Protein AF-A0A411HR72-F1 (afdb_monomer_lite)

Structure (mmCIF, N/CA/C/O backbone):
data_AF-A0A411HR72-F1
#
_entry.id   AF-A0A411HR72-F1
#
loop_
_atom_site.group_PDB
_atom_site.id
_atom_site.type_symbol
_atom_site.label_atom_id
_atom_site.label_alt_id
_atom_site.label_comp_id
_atom_site.label_asym_id
_atom_site.label_entity_id
_atom_site.label_seq_id
_atom_site.pdbx_PDB_ins_code
_atom_site.Cartn_x
_atom_site.Cartn_y
_atom_site.Cartn_z
_atom_site.occupancy
_atom_site.B_iso_or_equiv
_atom_site.auth_seq_id
_atom_site.auth_comp_id
_atom_site.auth_asym_id
_atom_site.auth_atom_id
_atom_site.pdbx_PDB_model_num
ATOM 1 N N . ALA A 1 1 ? -24.551 7.949 10.550 1.00 42.97 1 ALA A N 1
ATOM 2 C CA . ALA A 1 1 ? -23.315 7.179 10.817 1.00 42.97 1 ALA A CA 1
ATOM 3 C C . ALA A 1 1 ? -23.042 6.066 9.789 1.00 42.97 1 ALA A C 1
ATOM 5 O O . ALA A 1 1 ? -22.000 6.123 9.155 1.00 42.97 1 ALA A O 1
ATOM 6 N N . ARG A 1 2 ? -23.961 5.113 9.527 1.00 47.75 2 ARG A N 1
ATOM 7 C CA . ARG A 1 2 ? -23.778 4.035 8.512 1.00 47.75 2 ARG A CA 1
ATOM 8 C C . ARG A 1 2 ? -23.401 4.525 7.100 1.00 47.75 2 ARG A C 1
ATOM 10 O O . ARG A 1 2 ? -22.501 3.969 6.485 1.00 47.75 2 ARG A O 1
ATOM 17 N N . LEU A 1 3 ? -24.052 5.584 6.609 1.00 49.09 3 LEU A N 1
ATOM 18 C CA . LEU A 1 3 ? -23.726 6.203 5.313 1.00 49.09 3 LEU A CA 1
ATOM 19 C C . LEU A 1 3 ? -22.331 6.842 5.299 1.00 49.09 3 LEU A C 1
ATOM 21 O O . LEU A 1 3 ? -21.661 6.795 4.276 1.00 49.09 3 LEU A O 1
ATOM 25 N N . LEU A 1 4 ? -21.882 7.374 6.440 1.00 52.69 4 LEU A N 1
ATOM 26 C CA . LEU A 1 4 ? -20.563 7.989 6.586 1.00 52.69 4 LEU A CA 1
ATOM 27 C C . LEU A 1 4 ? -19.463 6.923 6.511 1.00 52.69 4 LEU A C 1
ATOM 29 O O . LEU A 1 4 ? -18.532 7.076 5.737 1.00 52.69 4 LEU A O 1
ATOM 33 N N . ASN A 1 5 ? -19.623 5.803 7.228 1.00 60.22 5 ASN A N 1
ATOM 34 C CA . ASN A 1 5 ? -18.690 4.672 7.146 1.00 60.22 5 ASN A CA 1
ATOM 35 C C . ASN A 1 5 ? -18.668 4.038 5.752 1.00 60.22 5 ASN A C 1
ATOM 37 O O . ASN A 1 5 ? -17.601 3.682 5.263 1.00 60.22 5 ASN A O 1
ATOM 41 N N . LYS A 1 6 ? -19.825 3.928 5.084 1.00 59.16 6 LYS A N 1
ATOM 42 C CA . LYS A 1 6 ? -19.896 3.399 3.716 1.00 59.16 6 LYS A CA 1
ATOM 43 C C . LYS A 1 6 ? -19.230 4.338 2.705 1.00 59.16 6 LYS A C 1
ATOM 45 O O . LYS A 1 6 ? -18.505 3.864 1.838 1.00 59.16 6 LYS A O 1
ATOM 50 N N . ALA A 1 7 ? -19.431 5.649 2.843 1.00 61.75 7 ALA A N 1
ATOM 51 C CA . ALA A 1 7 ? -18.768 6.654 2.016 1.00 61.75 7 ALA A CA 1
ATOM 52 C C . ALA A 1 7 ? -17.250 6.684 2.259 1.00 61.75 7 ALA A C 1
ATOM 54 O O . ALA A 1 7 ? -16.497 6.694 1.294 1.00 61.75 7 ALA A O 1
ATOM 55 N N . PHE A 1 8 ? -16.798 6.608 3.516 1.00 68.88 8 PHE A N 1
ATOM 56 C CA . PHE A 1 8 ? -15.373 6.538 3.861 1.00 68.88 8 PHE A CA 1
ATOM 57 C C . PHE A 1 8 ? -14.711 5.254 3.354 1.00 68.88 8 PHE A C 1
ATOM 59 O O . PHE A 1 8 ? -13.629 5.302 2.784 1.00 68.88 8 PHE A O 1
ATOM 66 N N . SER A 1 9 ? -15.374 4.110 3.512 1.00 69.31 9 SER A N 1
ATOM 67 C CA . SER A 1 9 ? -14.910 2.823 2.985 1.00 69.31 9 SER A CA 1
ATOM 68 C C . SER A 1 9 ? -14.767 2.854 1.457 1.00 69.31 9 SER A C 1
ATOM 70 O O . SER A 1 9 ? -13.748 2.426 0.914 1.00 69.31 9 SER A O 1
ATOM 72 N N . LEU A 1 10 ? -15.748 3.437 0.762 1.00 70.62 10 LEU A N 1
ATOM 73 C CA . LEU A 1 10 ? -15.710 3.622 -0.688 1.00 70.62 10 LEU A CA 1
ATOM 74 C C . LEU A 1 10 ? -14.628 4.626 -1.114 1.00 70.62 10 LEU A C 1
ATOM 76 O O . LEU A 1 10 ? -13.930 4.392 -2.095 1.00 70.62 10 LEU A O 1
ATOM 80 N N . GLN A 1 11 ? -14.442 5.708 -0.360 1.00 80.25 11 GLN A N 1
ATOM 81 C CA . GLN A 1 11 ? -13.383 6.683 -0.602 1.00 80.25 11 GLN A CA 1
ATOM 82 C C . GLN A 1 11 ? -11.996 6.042 -0.474 1.00 80.25 11 GLN A C 1
ATOM 84 O O . GLN A 1 11 ? -11.167 6.217 -1.362 1.00 80.25 11 GLN A O 1
ATOM 89 N N . VAL A 1 12 ? -11.756 5.257 0.579 1.00 79.38 12 VAL A N 1
ATOM 90 C CA . VAL A 1 12 ? -10.489 4.535 0.774 1.00 79.38 12 VAL A CA 1
ATOM 91 C C . VAL A 1 12 ? -10.249 3.535 -0.358 1.00 79.38 12 VAL A C 1
ATOM 93 O O . VAL A 1 12 ? -9.131 3.446 -0.858 1.00 79.38 12 VAL A O 1
ATOM 96 N N . LEU A 1 13 ? -11.290 2.834 -0.819 1.00 78.88 13 LEU A N 1
ATOM 97 C CA . LEU A 1 13 ? -11.182 1.922 -1.959 1.00 78.88 13 LEU A CA 1
ATOM 98 C C . LEU A 1 13 ? -10.765 2.647 -3.245 1.00 78.88 13 LEU A C 1
ATOM 100 O O . LEU A 1 13 ? -9.875 2.175 -3.948 1.00 78.88 13 LEU A O 1
ATOM 104 N N . ILE A 1 14 ? -11.390 3.788 -3.548 1.00 82.25 14 ILE A N 1
ATOM 105 C CA . ILE A 1 14 ? -11.062 4.577 -4.743 1.00 82.25 14 ILE A CA 1
ATOM 106 C C . ILE A 1 14 ? -9.625 5.101 -4.666 1.00 82.25 14 ILE A C 1
ATOM 108 O O . ILE A 1 14 ? -8.906 5.022 -5.660 1.00 82.25 14 ILE A O 1
ATOM 112 N N . VAL A 1 15 ? -9.191 5.584 -3.498 1.00 86.62 15 VAL A N 1
ATOM 113 C CA . VAL A 1 15 ? -7.812 6.054 -3.290 1.00 86.62 15 VAL A CA 1
ATOM 114 C C . VAL A 1 15 ? -6.814 4.910 -3.480 1.00 86.62 15 VAL A C 1
ATOM 116 O O . VAL A 1 15 ? -5.880 5.057 -4.260 1.00 86.62 15 VAL A O 1
ATOM 119 N N . LEU A 1 16 ? -7.051 3.743 -2.869 1.00 84.81 16 LEU A N 1
ATOM 120 C CA . LEU A 1 16 ? -6.193 2.562 -3.039 1.00 84.81 16 LEU A CA 1
ATOM 121 C C . LEU A 1 16 ? -6.135 2.085 -4.499 1.00 84.81 16 LEU A C 1
ATOM 123 O O . LEU A 1 16 ? -5.073 1.695 -4.983 1.00 84.81 16 LEU A O 1
ATOM 127 N N . ALA A 1 17 ? -7.262 2.108 -5.216 1.00 85.62 17 ALA A N 1
ATOM 128 C CA . ALA A 1 17 ? -7.310 1.728 -6.626 1.00 85.62 17 ALA A CA 1
ATOM 129 C C . ALA A 1 17 ? -6.536 2.718 -7.509 1.00 85.62 17 ALA A C 1
ATOM 131 O O . ALA A 1 17 ? -5.803 2.306 -8.409 1.00 85.62 17 ALA A O 1
ATOM 132 N N . PHE A 1 18 ? -6.672 4.016 -7.239 1.00 89.81 18 PHE A N 1
ATOM 133 C CA . PHE A 1 18 ? -5.936 5.056 -7.946 1.00 89.81 18 PHE A CA 1
ATOM 134 C C . PHE A 1 18 ? -4.425 4.946 -7.698 1.00 89.81 18 PHE A C 1
ATOM 136 O O . PHE A 1 18 ? -3.646 4.910 -8.653 1.00 89.81 18 PHE A O 1
ATOM 143 N N . ASP A 1 19 ? -4.019 4.798 -6.437 1.00 89.50 19 ASP A N 1
ATOM 144 C CA . ASP A 1 19 ? -2.620 4.625 -6.043 1.00 89.50 19 ASP A CA 1
ATOM 145 C C . ASP A 1 19 ? -2.012 3.353 -6.645 1.00 89.50 19 ASP A C 1
ATOM 147 O O . ASP A 1 19 ? -0.860 3.364 -7.076 1.00 89.50 19 ASP A O 1
ATOM 151 N N . PHE A 1 20 ? -2.786 2.269 -6.752 1.00 87.94 20 PHE A N 1
ATOM 152 C CA . PHE A 1 20 ? -2.351 1.047 -7.427 1.00 87.94 20 PHE A CA 1
ATOM 153 C C . PHE A 1 20 ? -2.027 1.276 -8.907 1.00 87.94 20 PHE A C 1
ATOM 155 O O . PHE A 1 20 ? -0.966 0.860 -9.377 1.00 87.94 20 PHE A O 1
ATOM 162 N N . VAL A 1 21 ? -2.910 1.952 -9.648 1.00 90.19 21 VAL A N 1
ATOM 163 C CA . VAL A 1 21 ? -2.666 2.261 -11.065 1.00 90.19 21 VAL A CA 1
ATOM 164 C C . VAL A 1 21 ? -1.439 3.162 -11.201 1.00 90.19 21 VAL A C 1
ATOM 166 O O . VAL A 1 21 ? -0.556 2.883 -12.014 1.00 90.19 21 VAL A O 1
ATOM 169 N N . LEU A 1 22 ? -1.342 4.199 -10.363 1.00 90.75 22 LEU A N 1
ATOM 170 C CA . LEU A 1 22 ? -0.200 5.108 -10.348 1.00 90.75 22 LEU A CA 1
ATOM 171 C C . LEU A 1 22 ? 1.108 4.363 -10.044 1.00 90.75 22 LEU A C 1
ATOM 173 O O . LEU A 1 22 ? 2.128 4.624 -10.685 1.00 90.75 22 LEU A O 1
ATOM 177 N N . PHE A 1 23 ? 1.079 3.410 -9.113 1.00 90.44 23 PHE A N 1
ATOM 178 C CA . PHE A 1 23 ? 2.218 2.572 -8.762 1.00 90.44 23 PHE A CA 1
ATOM 179 C C . PHE A 1 23 ? 2.687 1.707 -9.939 1.00 90.44 23 PHE A C 1
ATOM 181 O O . PHE A 1 23 ? 3.871 1.728 -10.276 1.00 90.44 23 PHE A O 1
ATOM 188 N N . VAL A 1 24 ? 1.773 0.993 -10.605 1.00 89.88 24 VAL A N 1
ATOM 189 C CA . VAL A 1 24 ? 2.103 0.133 -11.757 1.00 89.88 24 VAL A CA 1
ATOM 190 C C . VAL A 1 24 ? 2.686 0.953 -12.911 1.00 89.88 24 VAL A C 1
ATOM 192 O O . VAL A 1 24 ? 3.696 0.560 -13.497 1.00 89.88 24 VAL A O 1
ATOM 195 N N . VAL A 1 25 ? 2.101 2.118 -13.206 1.00 89.38 25 VAL A N 1
ATOM 196 C CA . VAL A 1 25 ? 2.601 3.021 -14.254 1.00 89.38 25 VAL A CA 1
ATOM 197 C C . VAL A 1 25 ? 4.001 3.536 -13.913 1.00 89.38 25 VAL A C 1
ATOM 199 O O . VAL A 1 25 ? 4.888 3.498 -14.765 1.00 89.38 25 VAL A O 1
ATOM 202 N N . ASN A 1 26 ? 4.236 3.963 -12.668 1.00 89.69 26 ASN A N 1
ATOM 203 C CA . ASN A 1 26 ? 5.558 4.426 -12.238 1.00 89.69 26 ASN A CA 1
ATOM 204 C C . ASN A 1 26 ? 6.614 3.321 -12.318 1.00 89.69 26 ASN A C 1
ATOM 206 O O . ASN A 1 26 ? 7.721 3.576 -12.791 1.00 89.69 26 ASN A O 1
ATOM 210 N N . LEU A 1 27 ? 6.276 2.093 -11.914 1.00 88.19 27 LEU A N 1
ATOM 211 C CA . LEU A 1 27 ? 7.177 0.949 -12.047 1.00 88.19 27 LEU A CA 1
ATOM 212 C C . LEU A 1 27 ? 7.529 0.658 -13.509 1.00 88.19 27 LEU A C 1
ATOM 214 O O . LEU A 1 27 ? 8.693 0.405 -13.814 1.00 88.19 27 LEU A O 1
ATOM 218 N N . TYR A 1 28 ? 6.553 0.725 -14.419 1.00 88.44 28 TYR A N 1
ATOM 219 C CA . TYR A 1 28 ? 6.806 0.533 -15.845 1.00 88.44 28 TYR A CA 1
ATOM 220 C C . TYR A 1 28 ? 7.727 1.619 -16.418 1.00 88.44 28 TYR A C 1
ATOM 222 O O . TYR A 1 28 ? 8.697 1.303 -17.108 1.00 88.44 28 TYR A O 1
ATOM 230 N N . ILE A 1 29 ? 7.479 2.893 -16.093 1.00 86.38 29 ILE A N 1
ATOM 231 C CA . ILE A 1 29 ? 8.332 4.001 -16.544 1.00 86.38 29 ILE A CA 1
ATOM 232 C C . ILE A 1 29 ? 9.747 3.835 -15.979 1.00 86.38 29 ILE A C 1
ATOM 234 O O . ILE A 1 29 ? 10.715 3.929 -16.734 1.00 86.38 29 ILE A O 1
ATOM 238 N N . CYS A 1 30 ? 9.869 3.512 -14.688 1.00 86.12 30 CYS A N 1
ATOM 239 C CA . CYS A 1 30 ? 11.149 3.237 -14.041 1.00 86.12 30 CYS A CA 1
ATOM 240 C C . CYS A 1 30 ? 11.904 2.100 -14.745 1.00 86.12 30 CYS A C 1
ATOM 242 O O . CYS A 1 30 ? 13.092 2.236 -15.027 1.00 86.12 30 CYS A O 1
ATOM 244 N N . TYR A 1 31 ? 11.216 1.005 -15.084 1.00 85.38 31 TYR A N 1
ATOM 245 C CA . TYR A 1 31 ? 11.799 -0.100 -15.842 1.00 85.38 31 TYR A CA 1
ATOM 246 C C . TYR A 1 31 ? 12.263 0.345 -17.235 1.00 85.38 31 TYR A C 1
ATOM 248 O O . TYR A 1 31 ? 13.403 0.082 -17.611 1.00 85.38 31 TYR A O 1
ATOM 256 N N . SER A 1 32 ? 11.415 1.053 -17.988 1.00 83.94 32 SER A N 1
ATOM 257 C CA . SER A 1 32 ? 11.743 1.501 -19.347 1.00 83.94 32 SER A CA 1
ATOM 258 C C . SER A 1 32 ? 12.971 2.419 -19.376 1.00 83.94 32 SER A C 1
ATOM 260 O O . SER A 1 32 ? 13.864 2.221 -20.196 1.00 83.94 32 SER A O 1
ATOM 262 N N . LYS A 1 33 ? 13.070 3.353 -18.421 1.00 83.69 33 LYS A N 1
ATOM 263 C CA . LYS A 1 33 ? 14.227 4.236 -18.234 1.00 83.69 33 LYS A CA 1
ATOM 264 C C . LYS A 1 33 ? 15.483 3.463 -17.842 1.00 83.69 33 LYS A C 1
ATOM 266 O O . LYS A 1 33 ? 16.544 3.723 -18.397 1.00 83.69 33 LYS A O 1
ATOM 271 N N . PHE A 1 34 ? 15.361 2.481 -16.950 1.00 81.50 34 PHE A N 1
ATOM 272 C CA . PHE A 1 34 ? 16.486 1.634 -16.547 1.00 81.50 34 PHE A CA 1
ATOM 273 C C . PHE A 1 34 ? 17.029 0.790 -17.712 1.00 81.50 34 PHE A C 1
ATOM 275 O O . PHE A 1 34 ? 18.239 0.604 -17.846 1.00 81.50 34 PHE A O 1
ATOM 282 N N . VAL A 1 35 ? 16.142 0.289 -18.578 1.00 81.19 35 VAL A N 1
ATOM 283 C CA . VAL A 1 35 ? 16.529 -0.420 -19.803 1.00 81.19 35 VAL A CA 1
ATOM 284 C C . VAL A 1 35 ? 17.207 0.534 -20.789 1.00 81.19 35 VAL A C 1
ATOM 286 O O . VAL A 1 35 ? 18.286 0.213 -21.280 1.00 81.19 35 VAL A O 1
ATOM 289 N N . ASP A 1 36 ? 16.634 1.712 -21.040 1.00 80.00 36 ASP A N 1
ATOM 290 C CA . ASP A 1 36 ? 17.188 2.690 -21.988 1.00 80.00 36 ASP A CA 1
ATOM 291 C C . ASP A 1 36 ? 18.558 3.233 -21.528 1.00 80.00 36 ASP A C 1
ATOM 293 O O . ASP A 1 36 ? 19.496 3.301 -22.321 1.00 80.00 36 ASP A O 1
ATOM 297 N N . GLU A 1 37 ? 18.745 3.507 -20.229 1.00 76.50 37 GLU A N 1
ATOM 298 C CA . GLU A 1 37 ? 20.056 3.870 -19.664 1.00 76.50 37 GLU A CA 1
ATOM 299 C C . GLU A 1 37 ? 21.106 2.773 -19.885 1.00 76.50 37 GLU A C 1
ATOM 301 O O . GLU A 1 37 ? 22.246 3.078 -20.249 1.00 76.50 37 GLU A O 1
ATOM 306 N N . ARG A 1 38 ? 20.720 1.497 -19.739 1.00 70.56 38 ARG A N 1
ATOM 307 C CA . ARG A 1 38 ? 21.603 0.350 -20.003 1.00 70.56 38 ARG A CA 1
ATOM 308 C C . ARG A 1 38 ? 22.059 0.264 -21.457 1.00 70.56 38 ARG A C 1
ATOM 310 O O . ARG A 1 38 ? 23.179 -0.181 -21.692 1.00 70.56 38 ARG A O 1
ATOM 317 N N . PHE A 1 39 ? 21.221 0.662 -22.414 1.00 67.38 39 PHE A N 1
ATOM 318 C CA . PHE A 1 39 ? 21.550 0.598 -23.842 1.00 67.38 39 PHE A CA 1
ATOM 319 C C . PHE A 1 39 ? 22.225 1.868 -24.370 1.00 67.38 39 PHE A C 1
ATOM 321 O O . PHE A 1 39 ? 23.081 1.781 -25.250 1.00 67.38 39 PHE A O 1
ATOM 328 N N . LYS A 1 40 ? 21.857 3.045 -23.853 1.00 70.38 40 LYS A N 1
ATOM 329 C CA . LYS A 1 40 ? 22.227 4.340 -24.441 1.00 70.38 40 LYS A CA 1
ATOM 330 C C . LYS A 1 40 ? 23.284 5.116 -23.651 1.00 70.38 40 LYS A C 1
ATOM 332 O O . LYS A 1 40 ? 23.725 6.158 -24.130 1.00 70.38 40 LYS A O 1
ATOM 337 N N . ASN A 1 41 ? 23.688 4.627 -22.469 1.00 64.25 41 ASN A N 1
ATOM 338 C CA . ASN A 1 41 ? 24.677 5.247 -21.571 1.00 64.25 41 ASN A CA 1
ATOM 339 C C . ASN A 1 41 ? 24.456 6.766 -21.398 1.00 64.25 41 ASN A C 1
ATOM 341 O O . ASN A 1 41 ? 25.396 7.562 -21.41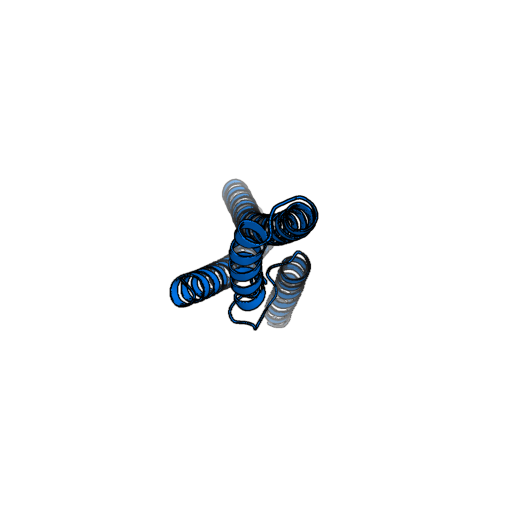0 1.00 64.25 41 ASN A O 1
ATOM 345 N N . SER A 1 42 ? 23.185 7.173 -21.325 1.00 58.41 42 SER A N 1
ATOM 346 C CA . SER A 1 42 ? 22.780 8.571 -21.213 1.00 58.41 42 SER A CA 1
ATOM 347 C C . SER A 1 42 ? 22.690 8.966 -19.740 1.00 58.41 42 SER A C 1
ATOM 349 O O . SER A 1 42 ? 22.220 8.203 -18.901 1.00 58.41 42 SER A O 1
ATOM 351 N N . SER A 1 43 ? 23.169 10.162 -19.421 1.00 56.97 43 SER A N 1
ATOM 352 C CA . SER A 1 43 ? 23.411 10.714 -18.085 1.00 56.97 43 SER A CA 1
ATOM 353 C C . SER A 1 43 ? 22.143 11.107 -17.297 1.00 56.97 43 SER A C 1
ATOM 355 O O . SER A 1 43 ? 22.133 12.128 -16.607 1.00 56.97 43 SER A O 1
ATOM 357 N N . SER A 1 44 ? 21.087 10.290 -17.344 1.00 68.44 44 SER A N 1
ATOM 358 C CA . SER A 1 44 ? 19.798 10.539 -16.670 1.00 68.44 44 SER A CA 1
ATOM 359 C C . SER A 1 44 ? 19.622 9.821 -15.325 1.00 68.44 44 SER A C 1
ATOM 361 O O . SER A 1 44 ? 18.525 9.852 -14.771 1.00 68.44 44 SER A O 1
ATOM 363 N N . PHE A 1 45 ? 20.694 9.292 -14.718 1.00 71.56 45 PHE A N 1
ATOM 364 C CA . PHE A 1 45 ? 20.638 8.548 -13.446 1.00 71.56 45 PHE A CA 1
ATOM 365 C C . PHE A 1 45 ? 19.836 9.262 -12.338 1.00 71.56 45 PHE A C 1
ATOM 367 O O . PHE A 1 45 ? 19.141 8.626 -11.547 1.00 71.56 45 PHE A O 1
ATOM 374 N N . LYS A 1 46 ? 19.883 10.603 -12.298 1.00 76.88 46 LYS A N 1
ATOM 375 C CA . LYS A 1 46 ? 19.089 11.410 -11.356 1.00 76.88 46 LYS A CA 1
ATOM 376 C C . LYS A 1 46 ? 17.579 11.235 -11.552 1.00 76.88 46 LYS A C 1
ATOM 378 O O . LYS A 1 46 ? 16.873 11.089 -10.562 1.00 76.88 46 LYS A O 1
ATOM 383 N N . GLU A 1 47 ? 17.092 11.218 -12.793 1.00 79.25 47 GLU A N 1
ATOM 384 C CA . GLU A 1 47 ? 15.671 10.999 -13.104 1.00 79.25 47 GLU A CA 1
ATOM 385 C C . GLU A 1 47 ? 15.224 9.605 -12.658 1.00 79.25 47 GLU A C 1
ATOM 387 O O . GLU A 1 47 ? 14.178 9.461 -12.024 1.00 79.25 47 GLU A O 1
ATOM 392 N N . THR A 1 48 ? 16.048 8.590 -12.927 1.00 79.56 48 THR A N 1
ATOM 393 C CA . THR A 1 48 ? 15.783 7.199 -12.538 1.00 79.56 48 THR A CA 1
ATOM 394 C C . THR A 1 48 ? 15.694 7.051 -11.016 1.00 79.56 48 THR A C 1
ATOM 396 O O . THR A 1 48 ? 14.760 6.429 -10.507 1.00 79.56 48 THR A O 1
ATOM 399 N N . VAL A 1 49 ? 16.596 7.692 -10.266 1.00 83.19 49 VAL A N 1
ATOM 400 C CA . VAL A 1 49 ? 16.547 7.709 -8.794 1.00 83.19 49 VAL A CA 1
ATOM 401 C C . VAL A 1 49 ? 15.303 8.437 -8.275 1.00 83.19 49 VAL A C 1
ATOM 403 O O . VAL A 1 49 ? 14.667 7.957 -7.336 1.00 83.19 49 VAL A O 1
ATOM 406 N N . THR A 1 50 ? 14.913 9.562 -8.882 1.00 85.31 50 THR A N 1
ATOM 407 C CA . THR A 1 50 ? 13.693 10.289 -8.494 1.00 85.31 50 THR A CA 1
ATOM 408 C C . THR A 1 50 ? 12.432 9.450 -8.720 1.00 85.31 50 THR A C 1
ATOM 410 O O . THR A 1 50 ? 11.574 9.397 -7.839 1.00 85.31 50 THR A O 1
ATOM 413 N N . LEU A 1 51 ? 12.331 8.748 -9.853 1.00 85.69 51 LEU A N 1
ATOM 414 C CA . LEU A 1 51 ? 11.206 7.855 -10.154 1.00 85.69 51 LEU A CA 1
ATOM 415 C C . LEU A 1 51 ? 11.145 6.664 -9.189 1.00 85.69 51 LEU A C 1
ATOM 417 O O . LEU A 1 51 ? 10.075 6.337 -8.671 1.00 85.69 51 LEU A O 1
ATOM 421 N N . ALA A 1 52 ? 12.295 6.055 -8.884 1.00 85.44 52 ALA A N 1
ATOM 422 C CA . ALA A 1 52 ? 12.380 4.982 -7.900 1.00 85.44 52 ALA A CA 1
ATOM 423 C C . ALA A 1 52 ? 11.934 5.466 -6.509 1.00 85.44 52 ALA A C 1
ATOM 425 O O . ALA A 1 52 ? 11.117 4.811 -5.860 1.00 85.44 52 ALA A O 1
ATOM 426 N N . PHE A 1 53 ? 12.385 6.646 -6.077 1.00 89.56 53 PHE A N 1
ATOM 427 C CA . PHE A 1 53 ? 11.959 7.241 -4.810 1.00 89.56 53 PHE A CA 1
ATOM 428 C C . PHE A 1 53 ? 10.445 7.497 -4.767 1.00 89.56 53 PHE A C 1
ATOM 430 O O . PHE A 1 53 ? 9.791 7.167 -3.777 1.00 89.56 53 PHE A O 1
ATOM 437 N N . PHE A 1 54 ? 9.871 8.016 -5.855 1.00 88.56 54 PHE A N 1
ATOM 438 C CA . PHE A 1 54 ? 8.431 8.244 -5.963 1.00 88.56 54 PHE A CA 1
ATOM 439 C C . PHE A 1 54 ? 7.629 6.935 -5.871 1.00 88.56 54 PHE A C 1
ATOM 441 O O . PHE A 1 54 ? 6.617 6.874 -5.173 1.00 88.56 54 PHE A O 1
ATOM 448 N N . SER A 1 55 ? 8.119 5.852 -6.485 1.00 85.69 55 SER A N 1
ATOM 449 C CA . SER A 1 55 ? 7.482 4.531 -6.388 1.00 85.69 55 SER A CA 1
ATOM 450 C C . SER A 1 55 ? 7.458 3.982 -4.952 1.00 85.69 55 SER A C 1
ATOM 452 O O . SER A 1 55 ? 6.439 3.450 -4.510 1.00 85.69 55 SER A O 1
ATOM 454 N N . VAL A 1 56 ? 8.543 4.174 -4.191 1.00 88.19 56 VAL A N 1
ATOM 455 C CA . VAL A 1 56 ? 8.621 3.779 -2.775 1.00 88.19 56 VAL A CA 1
ATOM 456 C C . VAL A 1 56 ? 7.673 4.622 -1.921 1.00 88.19 56 VAL A C 1
ATOM 458 O O . VAL A 1 56 ? 6.999 4.087 -1.045 1.00 88.19 56 VAL A O 1
ATOM 461 N N . GLN A 1 57 ? 7.569 5.922 -2.200 1.00 90.12 57 GLN A N 1
ATOM 462 C CA . GLN A 1 57 ? 6.609 6.823 -1.553 1.00 90.12 57 GLN A CA 1
ATOM 463 C C . GLN A 1 57 ? 5.158 6.342 -1.724 1.00 90.12 57 GLN A C 1
ATOM 465 O O . GLN A 1 57 ? 4.434 6.247 -0.733 1.00 90.12 57 GLN A O 1
ATOM 470 N N . ILE A 1 58 ? 4.756 5.959 -2.941 1.00 87.44 58 ILE A N 1
ATOM 471 C CA . ILE A 1 58 ? 3.407 5.428 -3.209 1.00 87.44 58 ILE A CA 1
ATOM 472 C C . ILE A 1 58 ? 3.161 4.126 -2.432 1.00 87.44 58 ILE A C 1
ATOM 474 O O . ILE A 1 58 ? 2.103 3.953 -1.827 1.00 87.44 58 ILE A O 1
ATOM 478 N N . LEU A 1 59 ? 4.147 3.223 -2.381 1.00 84.69 59 LEU A N 1
ATOM 479 C CA . LEU A 1 59 ? 4.039 1.998 -1.583 1.00 84.69 59 LEU A CA 1
ATOM 480 C C . LEU A 1 59 ? 3.854 2.289 -0.094 1.00 84.69 59 LEU A C 1
ATOM 482 O O . LEU A 1 59 ? 3.015 1.666 0.554 1.00 84.69 59 LEU A O 1
ATOM 486 N N . LEU A 1 60 ? 4.611 3.241 0.453 1.00 88.06 60 LEU A N 1
ATOM 487 C CA . LEU A 1 60 ? 4.484 3.635 1.854 1.00 88.06 60 LEU A CA 1
ATOM 488 C C . LEU A 1 60 ? 3.113 4.251 2.152 1.00 88.06 60 LEU A C 1
ATOM 490 O O . LEU A 1 60 ? 2.560 3.987 3.219 1.00 88.06 60 LEU A O 1
ATOM 494 N N . HIS A 1 61 ? 2.540 5.015 1.219 1.00 88.31 61 HIS A N 1
ATOM 495 C CA . HIS A 1 61 ? 1.183 5.549 1.346 1.00 88.31 61 HIS A CA 1
ATOM 496 C C . HIS A 1 61 ? 0.128 4.432 1.379 1.00 88.31 61 HIS A C 1
ATOM 498 O O . HIS A 1 61 ? -0.713 4.387 2.274 1.00 88.31 61 HIS A O 1
ATOM 504 N N . MET A 1 62 ? 0.236 3.455 0.480 1.00 82.62 62 MET A N 1
ATOM 505 C CA . MET A 1 62 ? -0.645 2.282 0.462 1.00 82.62 62 MET A CA 1
ATOM 506 C C . MET A 1 62 ? -0.538 1.464 1.762 1.00 82.62 62 MET A C 1
ATOM 508 O O . MET A 1 62 ? -1.550 1.033 2.321 1.00 82.62 62 MET A O 1
ATOM 512 N N . ILE A 1 63 ? 0.683 1.286 2.284 1.00 83.75 63 ILE A N 1
ATOM 513 C CA . ILE A 1 63 ? 0.941 0.586 3.552 1.00 83.75 63 ILE A CA 1
ATOM 514 C C . ILE A 1 63 ? 0.390 1.354 4.746 1.00 83.75 63 ILE A C 1
ATOM 516 O O . ILE A 1 63 ? -0.191 0.735 5.641 1.00 83.75 63 ILE A O 1
ATOM 520 N N . SER A 1 64 ? 0.538 2.677 4.780 1.00 84.25 64 SER A N 1
ATOM 521 C CA . SER A 1 64 ? 0.032 3.482 5.889 1.00 84.25 64 SER A CA 1
ATOM 522 C C . SER A 1 64 ? -1.493 3.425 5.956 1.00 84.25 64 SER A C 1
ATOM 524 O O . SER A 1 64 ? -2.027 3.145 7.029 1.00 84.25 64 SER A O 1
ATOM 526 N N . ILE A 1 65 ? -2.188 3.554 4.820 1.00 81.62 65 ILE A N 1
ATOM 527 C CA . ILE A 1 65 ? -3.649 3.415 4.738 1.00 81.62 65 ILE A CA 1
ATOM 528 C C . ILE A 1 65 ? -4.082 2.032 5.235 1.00 81.62 65 ILE A C 1
ATOM 530 O O . ILE A 1 65 ? -4.928 1.935 6.126 1.00 81.62 65 ILE A O 1
ATOM 534 N N . ALA A 1 66 ? -3.469 0.961 4.722 1.00 76.81 66 ALA A N 1
ATOM 535 C CA . ALA A 1 66 ? -3.806 -0.401 5.130 1.00 76.81 66 ALA A CA 1
ATOM 536 C C . ALA A 1 66 ? -3.557 -0.640 6.630 1.00 76.81 66 ALA A C 1
ATOM 538 O O . ALA A 1 66 ? -4.368 -1.270 7.310 1.00 76.81 66 ALA A O 1
ATOM 539 N N . THR A 1 67 ? -2.463 -0.094 7.163 1.00 73.31 67 THR A N 1
ATOM 540 C CA . THR A 1 67 ? -2.097 -0.209 8.579 1.00 73.31 67 THR A CA 1
ATOM 541 C C . THR A 1 67 ? -3.083 0.542 9.466 1.00 73.31 67 THR A C 1
ATOM 543 O O . THR A 1 67 ? -3.557 -0.018 10.452 1.00 73.31 67 THR A O 1
ATOM 546 N N . VAL A 1 68 ? -3.449 1.776 9.106 1.00 77.50 68 VAL A N 1
ATOM 547 C CA . VAL A 1 68 ? -4.457 2.561 9.832 1.00 77.50 68 VAL A CA 1
ATOM 548 C C . VAL A 1 68 ? -5.784 1.809 9.855 1.00 77.50 68 VAL A C 1
ATOM 550 O O . VAL A 1 68 ? -6.325 1.594 10.937 1.00 77.50 68 VAL A O 1
ATOM 553 N N . CYS A 1 69 ? -6.260 1.312 8.709 1.00 69.69 69 CYS A N 1
ATOM 554 C CA . CYS A 1 69 ? -7.493 0.526 8.646 1.00 69.69 69 CYS A CA 1
ATOM 555 C C . CYS A 1 69 ? -7.431 -0.738 9.522 1.00 69.69 69 CYS A C 1
ATOM 557 O O . CYS A 1 69 ? -8.389 -1.035 10.242 1.00 69.69 69 CYS A O 1
ATOM 559 N N . PHE A 1 70 ? -6.296 -1.441 9.526 1.00 69.25 70 PHE A N 1
ATOM 560 C CA . PHE A 1 70 ? -6.084 -2.615 10.371 1.00 69.25 70 PHE A CA 1
ATOM 561 C C . PHE A 1 70 ? -6.101 -2.270 11.869 1.00 69.25 70 PHE A C 1
ATOM 563 O O . PHE A 1 70 ? -6.766 -2.946 12.658 1.00 69.25 70 PHE A O 1
ATOM 570 N N . TYR A 1 71 ? -5.418 -1.198 12.282 1.00 66.25 71 TYR A N 1
ATOM 571 C CA . TYR A 1 71 ? -5.420 -0.752 13.677 1.00 66.25 71 TYR A CA 1
ATOM 572 C C . TYR A 1 71 ? -6.796 -0.264 14.128 1.00 66.25 71 TYR A C 1
ATOM 574 O O . TYR A 1 71 ? -7.200 -0.587 15.245 1.00 66.25 71 TYR A O 1
ATOM 582 N N . THR A 1 72 ? -7.540 0.449 13.278 1.00 67.25 72 THR A N 1
ATOM 583 C CA . THR A 1 72 ? -8.907 0.879 13.600 1.00 67.25 72 THR A CA 1
ATOM 584 C C . THR A 1 72 ? -9.827 -0.326 13.793 1.00 67.25 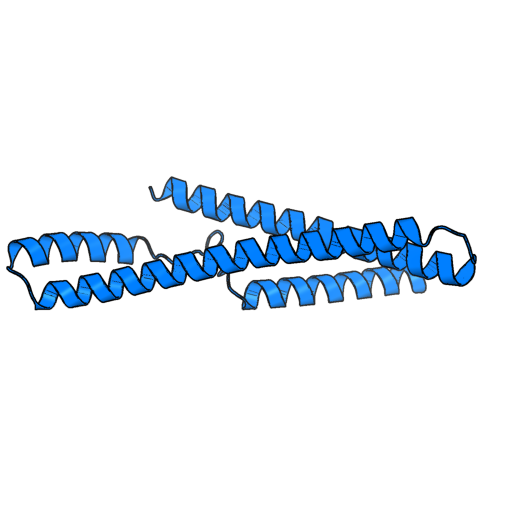72 THR A C 1
ATOM 586 O O . THR A 1 72 ? -10.588 -0.366 14.758 1.00 67.25 72 THR A O 1
ATOM 589 N N . GLN A 1 73 ? -9.713 -1.351 12.942 1.00 63.69 73 GLN A N 1
ATOM 590 C CA . GLN A 1 73 ? -10.446 -2.607 13.115 1.00 63.69 73 GLN A CA 1
ATOM 591 C C . GLN A 1 73 ? -10.047 -3.335 14.410 1.00 63.69 73 GLN A C 1
ATOM 593 O O . GLN A 1 73 ? -10.906 -3.844 15.133 1.00 63.69 73 GLN A O 1
ATOM 598 N N . LYS A 1 74 ? -8.751 -3.371 14.736 1.00 65.62 74 LYS A N 1
ATOM 599 C CA . LYS A 1 74 ? -8.260 -4.008 15.962 1.00 65.62 74 LYS A CA 1
ATOM 600 C C . LYS A 1 74 ? -8.759 -3.289 17.218 1.00 65.62 74 LYS A C 1
ATOM 602 O O . LYS A 1 74 ? -9.257 -3.950 18.124 1.00 65.62 74 LYS A O 1
ATOM 607 N N . GLN A 1 75 ? -8.669 -1.959 17.260 1.00 64.94 75 GLN A N 1
ATOM 608 C CA . GLN A 1 75 ? -9.164 -1.157 18.383 1.00 64.94 75 GLN A CA 1
ATOM 609 C C . GLN A 1 75 ? -10.675 -1.300 18.559 1.00 64.94 75 GLN A C 1
ATOM 611 O O . GLN A 1 75 ? -11.136 -1.483 19.679 1.00 64.94 75 GLN A O 1
ATOM 616 N N . ALA A 1 76 ? -11.434 -1.307 17.464 1.00 64.50 76 ALA A N 1
ATOM 617 C CA . ALA A 1 76 ? -12.868 -1.565 17.495 1.00 64.50 76 ALA A CA 1
ATOM 618 C C . ALA A 1 76 ? -13.223 -2.902 18.169 1.00 64.50 76 ALA A C 1
ATOM 620 O O . ALA A 1 76 ? -14.108 -2.953 19.025 1.00 64.50 76 ALA A O 1
ATOM 621 N N . ASN A 1 77 ? -12.498 -3.973 17.833 1.00 65.06 77 ASN A N 1
ATOM 622 C CA . ASN A 1 77 ? -12.691 -5.283 18.457 1.00 65.06 77 ASN A CA 1
ATOM 623 C C . ASN A 1 77 ? -12.275 -5.296 19.938 1.00 65.06 77 ASN A C 1
ATOM 625 O O . ASN A 1 77 ? -12.954 -5.909 20.757 1.00 65.06 77 ASN A O 1
ATOM 629 N N . GLN A 1 78 ? -11.206 -4.586 20.309 1.00 67.31 78 GLN A N 1
ATOM 630 C CA . GLN A 1 78 ? -10.780 -4.472 21.710 1.00 67.31 78 GLN A CA 1
ATOM 631 C C . GLN A 1 78 ? -11.775 -3.668 22.563 1.00 67.31 78 GLN A C 1
ATOM 633 O O . GLN A 1 78 ? -12.034 -4.022 23.712 1.00 67.31 78 GLN A O 1
ATOM 638 N N . SER A 1 79 ? -12.378 -2.613 22.008 1.00 64.69 79 SER A N 1
ATOM 639 C CA . SER A 1 79 ? -13.435 -1.851 22.683 1.00 64.69 79 SER A CA 1
ATOM 640 C C . SER A 1 79 ? -14.693 -2.690 22.915 1.00 64.69 79 SER A C 1
ATOM 642 O O . SER A 1 79 ? -15.316 -2.561 23.969 1.00 64.69 79 SER A O 1
ATOM 644 N N . LEU A 1 80 ? -15.043 -3.579 21.977 1.00 64.94 80 LEU A N 1
ATOM 645 C CA . LEU A 1 80 ? -16.114 -4.559 22.169 1.00 64.94 80 LEU A CA 1
ATOM 646 C C . LEU A 1 80 ? -15.815 -5.499 23.341 1.00 64.94 80 LEU A C 1
ATOM 648 O O . LEU A 1 80 ? -16.663 -5.674 24.214 1.00 64.94 80 LEU A O 1
ATOM 652 N N . GLU A 1 81 ? -14.607 -6.061 23.389 1.00 68.19 81 GLU A N 1
ATOM 653 C CA . GLU A 1 81 ? -14.181 -6.986 24.446 1.00 68.19 81 GLU A CA 1
ATOM 654 C C . GLU A 1 81 ? -14.214 -6.329 25.839 1.00 68.19 81 GLU A C 1
ATOM 656 O O . GLU A 1 81 ? -14.716 -6.917 26.799 1.00 68.19 81 GLU A O 1
ATOM 661 N N . LEU A 1 82 ? -13.773 -5.070 25.946 1.00 66.50 82 LEU A N 1
ATOM 662 C CA . LEU A 1 82 ? -13.862 -4.288 27.183 1.00 66.50 82 LEU A CA 1
ATOM 663 C C . LEU A 1 82 ? -15.312 -4.019 27.607 1.00 66.50 82 LEU A C 1
ATOM 665 O O . LEU A 1 82 ? -15.634 -4.160 28.786 1.00 66.50 82 LEU A O 1
ATOM 669 N N . CYS A 1 83 ? -16.200 -3.682 26.668 1.00 64.44 83 CYS A N 1
ATOM 670 C CA . CYS A 1 83 ? -17.616 -3.470 26.980 1.00 64.44 83 CYS A CA 1
ATOM 671 C C . CYS A 1 83 ? -18.296 -4.757 27.478 1.00 64.44 83 CYS A C 1
ATOM 673 O O . CYS A 1 83 ? -19.092 -4.704 28.416 1.00 64.44 83 CYS A O 1
ATOM 675 N N . PHE A 1 84 ? -17.949 -5.921 26.915 1.00 65.88 84 PHE A N 1
ATOM 676 C CA . PHE A 1 84 ? -18.424 -7.213 27.421 1.00 65.88 84 PHE A CA 1
ATOM 677 C C . PHE A 1 84 ? -17.938 -7.495 28.848 1.00 65.88 84 PHE A C 1
ATOM 679 O O . PHE A 1 84 ? -18.711 -7.990 29.662 1.00 65.88 84 PHE A O 1
ATOM 686 N N . LYS A 1 85 ? -16.697 -7.125 29.178 1.00 66.00 85 LYS A N 1
ATOM 687 C CA . LYS A 1 85 ? -16.118 -7.333 30.513 1.00 66.00 85 LYS A CA 1
ATOM 688 C C . LYS A 1 85 ? -16.731 -6.424 31.586 1.00 66.00 85 LYS A C 1
ATOM 690 O O . LYS A 1 85 ? -16.888 -6.836 32.729 1.00 66.00 85 LYS A O 1
ATOM 695 N N . ILE A 1 86 ? -17.112 -5.197 31.222 1.00 63.72 86 ILE A N 1
ATOM 696 C CA . ILE A 1 86 ? -17.777 -4.245 32.133 1.00 63.72 86 ILE A CA 1
ATOM 697 C C . ILE A 1 86 ? -19.221 -4.680 32.429 1.00 63.72 86 ILE A C 1
ATOM 699 O O . ILE A 1 86 ? -19.707 -4.472 33.539 1.00 63.72 86 ILE A O 1
ATOM 703 N N . LYS A 1 87 ? -19.885 -5.344 31.474 1.00 59.09 87 LYS A N 1
ATOM 704 C CA . LYS A 1 87 ? -21.239 -5.894 31.642 1.00 59.09 87 LYS A CA 1
ATOM 705 C C . LYS A 1 87 ? -21.339 -6.916 32.785 1.00 59.09 87 LYS A C 1
ATOM 707 O O . LYS A 1 87 ? -22.393 -7.005 33.402 1.00 59.09 87 LYS A O 1
ATOM 712 N N . GLU A 1 88 ? -20.274 -7.664 33.081 1.00 59.25 88 GLU A N 1
ATOM 713 C CA . GLU A 1 88 ? -20.244 -8.618 34.205 1.00 59.25 88 GLU A CA 1
ATOM 714 C C . GLU A 1 88 ? -20.034 -7.955 35.578 1.00 59.25 88 GLU A C 1
ATOM 716 O O . GLU A 1 88 ? -20.301 -8.583 36.598 1.00 59.25 88 GLU A O 1
ATOM 721 N N . ALA A 1 89 ? -19.570 -6.701 35.627 1.00 60.94 89 ALA A N 1
ATOM 722 C CA . ALA A 1 89 ? -19.123 -6.050 36.861 1.00 60.94 89 ALA A CA 1
ATOM 723 C C . ALA A 1 89 ? -20.078 -4.970 37.414 1.00 60.94 89 ALA A C 1
ATOM 725 O O . ALA A 1 89 ? -19.843 -4.484 38.519 1.00 60.94 89 ALA A O 1
ATOM 726 N N . TYR A 1 90 ? -21.119 -4.566 36.673 1.00 58.78 90 TYR A N 1
ATOM 727 C CA . TYR A 1 90 ? -21.967 -3.406 37.000 1.00 58.78 90 TYR A CA 1
ATOM 728 C C . TYR A 1 90 ? -23.480 -3.704 37.008 1.00 58.78 90 TYR A C 1
ATOM 730 O O . TYR A 1 90 ? -23.942 -4.689 36.439 1.00 58.78 90 TYR A O 1
ATOM 738 N N . ASP A 1 91 ? -24.237 -2.815 37.664 1.00 65.62 91 ASP A N 1
ATOM 739 C CA . ASP A 1 91 ? -25.693 -2.867 37.886 1.00 65.62 91 ASP A CA 1
ATOM 740 C C . ASP A 1 91 ? -26.525 -3.012 36.587 1.00 65.62 91 ASP A C 1
ATOM 742 O O . ASP A 1 91 ? -26.118 -2.575 35.507 1.00 65.62 91 ASP A O 1
ATOM 746 N N . VAL A 1 92 ? -27.727 -3.591 36.697 1.00 66.31 92 VAL A N 1
ATOM 747 C CA . VAL A 1 92 ? -28.611 -4.020 35.593 1.00 66.31 92 VAL A CA 1
ATOM 748 C C . VAL A 1 92 ? -28.921 -2.896 34.598 1.00 66.31 92 VAL A C 1
ATOM 750 O O . VAL A 1 92 ? -29.014 -3.151 33.396 1.00 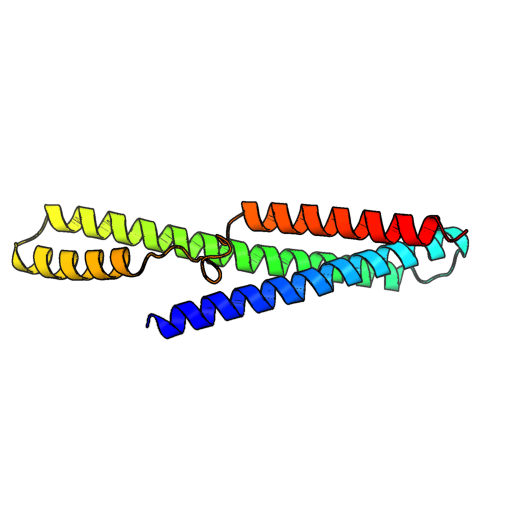66.31 92 VAL A O 1
ATOM 753 N N . GLN A 1 93 ? -29.050 -1.650 35.063 1.00 67.38 93 GLN A N 1
ATOM 754 C CA . GLN A 1 93 ? -29.333 -0.503 34.190 1.00 67.38 93 GLN A CA 1
ATOM 755 C C . GLN A 1 93 ? -28.125 -0.102 33.329 1.00 67.38 93 GLN A C 1
ATOM 757 O O . GLN A 1 93 ? -28.271 0.113 32.126 1.00 67.38 93 GLN A O 1
ATOM 762 N N . ILE A 1 94 ? -26.925 -0.084 33.915 1.00 67.38 94 ILE A N 1
ATOM 763 C CA . ILE A 1 94 ? -25.676 0.230 33.203 1.00 67.38 94 ILE A CA 1
ATOM 764 C C . ILE A 1 94 ? -25.321 -0.918 32.250 1.00 67.38 94 ILE A C 1
ATOM 766 O O . ILE A 1 94 ? -24.936 -0.690 31.104 1.00 67.38 94 ILE A O 1
ATOM 770 N N . ALA A 1 95 ? -25.540 -2.164 32.676 1.00 65.69 95 ALA A N 1
ATOM 771 C CA . ALA A 1 95 ? -25.382 -3.337 31.827 1.00 65.69 95 ALA A CA 1
ATOM 772 C C . ALA A 1 95 ? -26.329 -3.316 30.612 1.00 65.69 95 ALA A C 1
ATOM 774 O O . ALA A 1 95 ? -25.940 -3.763 29.531 1.00 65.69 95 ALA A O 1
ATOM 775 N N . TYR A 1 96 ? -27.549 -2.782 30.754 1.00 70.25 96 TYR A N 1
ATOM 776 C CA . TYR A 1 96 ? -28.506 -2.648 29.654 1.00 70.25 96 TYR A CA 1
ATOM 777 C C . TYR A 1 96 ? -28.067 -1.602 28.618 1.00 70.25 96 TYR A C 1
ATOM 779 O O . TYR A 1 96 ? -28.054 -1.906 27.424 1.00 70.25 96 TYR A O 1
ATOM 787 N N . GLU A 1 97 ? -27.639 -0.410 29.049 1.00 73.62 97 GLU A N 1
ATOM 788 C CA . GLU A 1 97 ? -27.103 0.617 28.140 1.00 73.62 97 GLU A CA 1
ATOM 789 C C . GLU A 1 97 ? -25.832 0.148 27.422 1.00 73.62 97 GLU A C 1
ATOM 791 O O . GLU A 1 97 ? -25.725 0.286 26.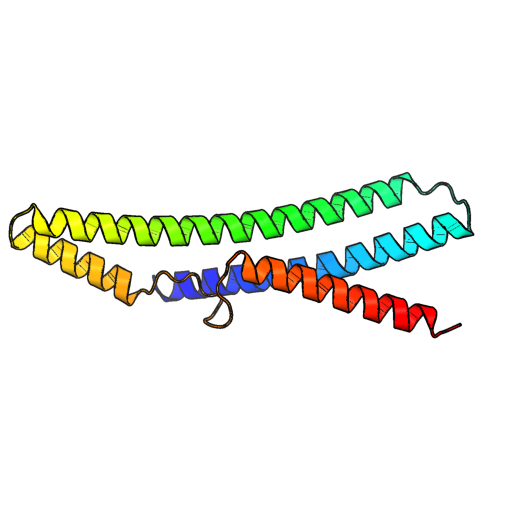200 1.00 73.62 97 GLU A O 1
ATOM 796 N N . ILE A 1 98 ? -24.909 -0.497 28.144 1.00 69.94 98 ILE A N 1
ATOM 797 C CA . ILE A 1 98 ? -23.708 -1.096 27.549 1.00 69.94 98 ILE A CA 1
ATOM 798 C C . ILE A 1 98 ? -24.095 -2.176 26.536 1.00 69.94 98 ILE A C 1
ATOM 800 O O . ILE A 1 98 ? -23.502 -2.250 25.465 1.00 69.94 98 ILE A O 1
ATOM 804 N N . ASN A 1 99 ? -25.116 -2.989 26.816 1.00 67.94 99 ASN A N 1
ATOM 805 C CA . ASN A 1 99 ? -25.580 -4.020 25.892 1.00 67.94 99 ASN A CA 1
ATOM 806 C C . ASN A 1 99 ? -26.197 -3.425 24.615 1.00 67.94 99 ASN A C 1
ATOM 808 O O . ASN A 1 99 ? -25.947 -3.945 23.532 1.00 67.94 99 ASN A O 1
ATOM 812 N N . ILE A 1 100 ? -26.953 -2.327 24.718 1.00 73.81 100 ILE A N 1
ATOM 813 C CA . ILE A 1 100 ? -27.472 -1.585 23.557 1.00 73.81 100 ILE A CA 1
ATOM 814 C C . ILE A 1 100 ? -26.304 -1.027 22.731 1.00 73.81 100 ILE A C 1
ATOM 816 O O . ILE A 1 100 ? -26.309 -1.153 21.508 1.00 73.81 100 ILE A O 1
ATOM 820 N N . PHE A 1 101 ? -25.283 -0.467 23.383 1.00 70.62 101 PHE A N 1
ATOM 821 C CA . PHE A 1 101 ? -24.103 0.090 22.719 1.00 70.62 101 PHE A CA 1
ATOM 822 C C . PHE A 1 101 ? -23.252 -0.994 22.036 1.00 70.62 101 PHE A C 1
ATOM 824 O O . PHE A 1 101 ? -22.882 -0.858 20.871 1.00 70.62 101 PHE A O 1
ATOM 831 N N . VAL A 1 102 ? -23.018 -2.123 22.711 1.00 67.12 102 VAL A N 1
ATOM 832 C CA . VAL A 1 102 ? -22.347 -3.309 22.156 1.00 67.12 102 VAL A CA 1
ATOM 833 C C . VAL A 1 102 ? -23.132 -3.883 20.984 1.00 67.12 102 VAL A C 1
ATOM 835 O O . VAL A 1 102 ? -22.543 -4.157 19.943 1.00 67.12 102 VAL A O 1
ATOM 838 N N . LEU A 1 103 ? -24.455 -4.017 21.107 1.00 65.81 103 LEU A N 1
ATOM 839 C CA . LEU A 1 103 ? -25.315 -4.462 20.011 1.00 65.81 103 LEU A CA 1
ATOM 840 C C . LEU A 1 103 ? -25.265 -3.489 18.837 1.00 65.81 103 LEU A C 1
ATOM 842 O O . LEU A 1 103 ? -25.201 -3.940 17.700 1.00 65.81 103 LEU A O 1
ATOM 846 N N . GLN A 1 104 ? -25.243 -2.177 19.074 1.00 67.69 104 GLN A N 1
ATOM 847 C CA . GLN A 1 104 ? -25.068 -1.186 18.011 1.00 67.69 104 GLN A CA 1
ATOM 848 C C . GLN A 1 104 ? -23.711 -1.337 17.323 1.00 67.69 104 GLN A C 1
ATOM 850 O O . GLN A 1 104 ? -23.661 -1.354 16.095 1.00 67.69 104 GLN A O 1
ATOM 855 N N . ILE A 1 105 ? -22.632 -1.523 18.085 1.00 63.66 105 ILE A N 1
ATOM 856 C CA . ILE A 1 105 ? -21.287 -1.741 17.550 1.00 63.66 105 ILE A CA 1
ATOM 857 C C . ILE A 1 105 ? -21.202 -3.054 16.751 1.00 63.66 105 ILE A C 1
ATOM 859 O O . ILE A 1 105 ? -20.680 -3.078 15.634 1.00 63.66 105 ILE A O 1
ATOM 863 N N . GLN A 1 106 ? -21.749 -4.144 17.285 1.00 62.03 106 GLN A N 1
ATOM 864 C CA . GLN A 1 106 ? -21.757 -5.458 16.647 1.00 62.03 106 GLN A CA 1
ATOM 865 C C . GLN A 1 106 ? -22.640 -5.458 15.391 1.00 62.03 106 GLN A C 1
ATOM 867 O O . GLN A 1 106 ? -22.249 -5.983 14.350 1.00 62.03 106 GLN A O 1
ATOM 872 N N . HIS A 1 107 ? -23.798 -4.799 15.446 1.00 58.09 107 HIS A N 1
ATOM 873 C CA . HIS A 1 107 ? -24.702 -4.617 14.310 1.00 58.09 107 HIS A CA 1
ATOM 874 C C . HIS A 1 107 ? -24.152 -3.628 13.264 1.00 58.09 107 HIS A C 1
ATOM 876 O O . HIS A 1 107 ? -24.583 -3.620 12.105 1.00 58.09 107 HIS A O 1
ATOM 882 N N . TRP A 1 108 ? -23.193 -2.782 13.645 1.00 57.09 108 TRP A N 1
ATOM 883 C CA . TRP A 1 108 ? -22.435 -1.949 12.714 1.00 57.09 108 TRP A CA 1
ATOM 884 C C . TRP A 1 108 ? -21.339 -2.714 11.982 1.00 57.09 108 TRP A C 1
ATOM 886 O O . TRP A 1 108 ? -20.860 -2.173 10.992 1.00 57.09 108 TRP A O 1
ATOM 896 N N . ASN A 1 109 ? -21.015 -3.948 12.402 1.00 49.75 109 ASN A N 1
ATOM 897 C CA . ASN A 1 109 ? -19.991 -4.808 11.812 1.00 49.75 109 ASN A CA 1
ATOM 898 C C . ASN A 1 109 ? -18.733 -3.989 11.497 1.00 49.75 109 ASN A C 1
ATOM 900 O O . ASN A 1 109 ? -18.525 -3.600 10.350 1.00 49.75 109 ASN A O 1
ATOM 904 N N . ILE A 1 110 ? -17.887 -3.712 12.501 1.00 51.72 110 ILE A N 1
ATOM 905 C CA . ILE A 1 110 ? -16.619 -2.970 12.317 1.00 51.72 110 ILE A CA 1
ATOM 906 C C . ILE A 1 110 ? -15.569 -3.816 11.564 1.00 51.72 110 ILE A C 1
ATOM 908 O O . ILE A 1 110 ? -14.362 -3.786 11.800 1.00 51.72 110 ILE A O 1
ATOM 912 N N . GLN A 1 111 ? -16.030 -4.605 10.605 1.00 47.22 111 GLN A N 1
ATOM 913 C CA . GLN A 1 111 ? -15.235 -4.978 9.468 1.00 47.22 111 GLN A CA 1
ATOM 914 C C . GLN A 1 111 ? -15.146 -3.732 8.593 1.00 47.22 111 GLN A C 1
ATOM 916 O O . GLN A 1 111 ? -16.112 -3.333 7.951 1.00 47.22 111 GLN A O 1
ATOM 921 N N . PHE A 1 112 ? -13.981 -3.077 8.610 1.00 50.66 112 PHE A N 1
ATOM 922 C CA . PHE A 1 112 ? -13.603 -2.135 7.560 1.00 50.66 112 PHE A CA 1
ATOM 923 C C . PHE A 1 112 ? -13.430 -2.937 6.267 1.00 50.66 112 PHE A C 1
ATOM 925 O O . PHE A 1 112 ? -12.329 -3.274 5.832 1.00 50.66 112 PHE A O 1
ATOM 932 N N . THR A 1 113 ? -14.561 -3.332 5.700 1.00 48.19 113 THR A N 1
ATOM 933 C CA . THR A 1 113 ? -14.668 -3.920 4.383 1.00 48.19 113 THR A CA 1
ATOM 934 C C . THR A 1 113 ? -14.804 -2.754 3.422 1.00 48.19 113 THR A C 1
ATOM 936 O O . THR A 1 113 ? -15.709 -1.928 3.573 1.00 48.19 113 THR A O 1
ATOM 939 N N . ALA A 1 114 ? -13.905 -2.659 2.449 1.00 51.16 114 ALA A N 1
ATOM 940 C CA . ALA A 1 114 ? -14.096 -1.826 1.276 1.00 51.16 114 ALA A CA 1
ATOM 941 C C . ALA A 1 114 ? -15.340 -2.348 0.543 1.00 51.16 114 ALA A C 1
ATOM 943 O O . ALA A 1 114 ? -15.264 -3.358 -0.151 1.00 51.16 114 ALA A O 1
ATOM 944 N N . MET A 1 115 ? -16.498 -1.717 0.767 1.00 50.38 115 MET A N 1
ATOM 945 C CA . MET A 1 115 ? -17.768 -2.033 0.097 1.00 50.38 115 MET A CA 1
ATOM 946 C C . MET A 1 115 ? -18.177 -3.528 0.131 1.00 50.38 115 MET A C 1
ATOM 948 O O . MET A 1 115 ? -18.710 -4.032 -0.849 1.00 50.38 115 MET A O 1
ATOM 952 N N . ASP A 1 116 ? -17.889 -4.257 1.218 1.00 51.97 116 ASP A N 1
ATOM 953 C CA . ASP A 1 116 ? -18.056 -5.729 1.318 1.00 51.97 116 ASP A CA 1
ATOM 954 C C . ASP A 1 116 ? -17.327 -6.565 0.236 1.00 51.97 116 ASP A C 1
ATOM 956 O O . ASP A 1 116 ? -17.461 -7.785 0.193 1.00 51.97 116 ASP A O 1
ATOM 960 N N . LEU A 1 117 ? -16.505 -5.926 -0.603 1.00 51.84 117 LEU A N 1
ATOM 961 C CA . LEU A 1 117 ? -15.735 -6.541 -1.686 1.00 51.84 117 LEU A CA 1
ATOM 962 C C . LEU A 1 117 ? -14.368 -7.030 -1.203 1.00 51.84 117 LEU A C 1
ATOM 964 O O . LEU A 1 117 ? -13.932 -8.111 -1.589 1.00 51.84 117 LEU A O 1
ATOM 968 N N . PHE A 1 118 ? -13.702 -6.256 -0.339 1.00 58.78 118 PHE A N 1
ATOM 969 C CA . PHE A 1 118 ? -12.396 -6.623 0.205 1.00 58.78 118 PHE A CA 1
ATOM 970 C C . PHE A 1 118 ? -12.253 -6.225 1.670 1.00 58.78 118 PHE A C 1
ATOM 972 O O . PHE A 1 118 ? -12.548 -5.091 2.051 1.00 58.78 118 PHE A O 1
ATOM 979 N N . LYS A 1 119 ? -11.742 -7.139 2.500 1.00 61.19 119 LYS A N 1
ATOM 980 C CA . LYS A 1 119 ? -11.207 -6.759 3.811 1.00 61.19 119 LYS A CA 1
ATOM 981 C C . LYS A 1 119 ? -9.927 -5.964 3.572 1.00 61.19 119 LYS A C 1
ATOM 983 O O . LYS A 1 119 ? -9.068 -6.411 2.821 1.00 61.19 119 LYS A O 1
ATOM 988 N N . ILE A 1 120 ? -9.822 -4.773 4.163 1.00 63.69 120 ILE A N 1
ATOM 989 C CA . ILE A 1 120 ? -8.586 -3.987 4.107 1.00 63.69 120 ILE A CA 1
ATOM 990 C C . ILE A 1 120 ? -7.629 -4.589 5.137 1.00 63.69 120 ILE A C 1
ATOM 992 O O . ILE A 1 120 ? -7.606 -4.196 6.300 1.00 63.69 120 ILE A O 1
ATOM 996 N N . ASP A 1 121 ? -6.902 -5.616 4.716 1.00 64.75 121 ASP A N 1
ATOM 997 C CA . ASP A 1 121 ? -5.945 -6.360 5.523 1.00 64.75 121 ASP A CA 1
ATOM 998 C C . ASP A 1 121 ? -4.602 -6.519 4.786 1.00 64.75 121 ASP A C 1
ATOM 1000 O O . ASP A 1 121 ? -4.441 -6.138 3.625 1.00 64.75 121 ASP 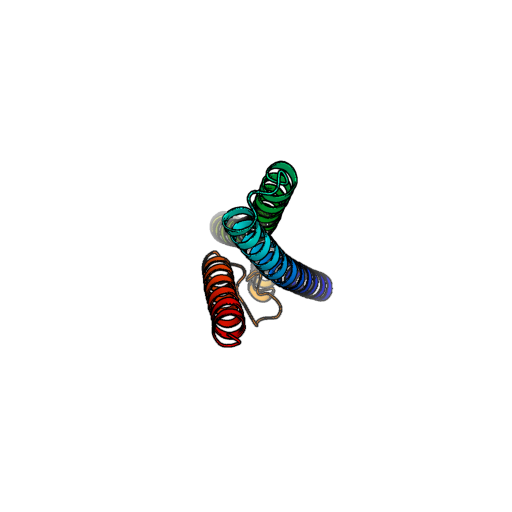A O 1
ATOM 1004 N N . MET A 1 122 ? -3.599 -7.088 5.461 1.00 65.44 122 MET A N 1
ATOM 1005 C CA . MET A 1 122 ? -2.292 -7.365 4.843 1.00 65.44 122 MET A CA 1
ATOM 1006 C C . MET A 1 122 ? -2.402 -8.308 3.630 1.00 65.44 122 MET A C 1
ATOM 1008 O O . MET A 1 122 ? -1.559 -8.268 2.733 1.00 65.44 122 MET A O 1
ATOM 1012 N N . THR A 1 123 ? -3.468 -9.111 3.562 1.00 74.94 123 THR A N 1
ATOM 1013 C CA . THR A 1 123 ? -3.797 -9.966 2.416 1.00 74.94 123 THR A CA 1
ATOM 1014 C C . THR A 1 123 ? -4.118 -9.141 1.169 1.00 74.94 123 THR A C 1
ATOM 1016 O O . THR A 1 123 ? -3.628 -9.463 0.084 1.00 74.94 123 THR A O 1
ATOM 1019 N N . LEU A 1 124 ? -4.883 -8.051 1.310 1.00 74.31 124 LEU A N 1
ATOM 1020 C CA . LEU A 1 124 ? -5.147 -7.105 0.223 1.00 74.31 124 LEU A CA 1
ATOM 1021 C C . LEU A 1 124 ? -3.843 -6.508 -0.316 1.00 74.31 124 LEU A C 1
ATOM 1023 O O . LEU A 1 124 ? -3.622 -6.495 -1.524 1.00 74.31 124 LEU A O 1
ATOM 1027 N N . LEU A 1 125 ? -2.945 -6.092 0.575 1.00 77.44 125 LEU A N 1
ATOM 1028 C CA . LEU A 1 125 ? -1.642 -5.536 0.208 1.00 77.44 125 LEU A CA 1
ATOM 1029 C C . LEU A 1 125 ? -0.786 -6.539 -0.572 1.00 77.44 125 LEU A C 1
ATOM 1031 O O . LEU A 1 125 ? -0.216 -6.209 -1.612 1.00 77.44 125 LEU A O 1
ATOM 1035 N N . TYR A 1 126 ? -0.761 -7.791 -0.114 1.00 82.12 126 TYR A N 1
ATOM 1036 C CA . TYR A 1 126 ? -0.086 -8.874 -0.820 1.00 82.12 126 TYR A CA 1
ATOM 1037 C C . TYR A 1 126 ? -0.696 -9.123 -2.208 1.00 82.12 126 TYR A C 1
ATOM 1039 O O . TYR A 1 126 ? 0.031 -9.298 -3.187 1.00 82.12 126 TYR A O 1
ATOM 1047 N N . SER A 1 127 ? -2.027 -9.083 -2.317 1.00 85.62 127 SER A N 1
ATOM 1048 C CA . SER A 1 127 ? -2.743 -9.226 -3.588 1.00 85.62 127 SER A CA 1
ATOM 1049 C C . SER A 1 127 ? -2.427 -8.088 -4.565 1.00 85.62 127 SER A C 1
ATOM 1051 O O . SER A 1 127 ? -2.191 -8.335 -5.748 1.00 85.62 127 SER A O 1
ATOM 1053 N N . ILE A 1 128 ? -2.340 -6.851 -4.069 1.00 85.31 128 ILE A N 1
ATOM 1054 C CA . ILE A 1 128 ? -1.953 -5.662 -4.839 1.00 85.31 128 ILE A CA 1
ATOM 1055 C C . ILE A 1 128 ? -0.529 -5.822 -5.380 1.00 85.31 128 ILE A C 1
ATOM 1057 O O . ILE A 1 128 ? -0.320 -5.692 -6.583 1.00 85.31 128 ILE A O 1
ATOM 1061 N N . ILE A 1 129 ? 0.445 -6.172 -4.532 1.00 86.06 129 ILE A N 1
ATOM 1062 C CA . ILE A 1 129 ? 1.843 -6.371 -4.954 1.00 86.06 129 ILE A CA 1
ATOM 1063 C C . ILE A 1 129 ? 1.944 -7.496 -5.990 1.00 86.06 129 ILE A C 1
ATOM 1065 O O . ILE A 1 129 ? 2.615 -7.353 -7.018 1.00 86.06 129 ILE A O 1
ATOM 1069 N N . ARG A 1 130 ? 1.242 -8.609 -5.752 1.00 88.38 130 ARG A N 1
ATOM 1070 C CA . ARG A 1 130 ? 1.198 -9.747 -6.675 1.00 88.38 130 ARG A CA 1
ATOM 1071 C C . ARG A 1 130 ? 0.610 -9.348 -8.027 1.00 88.38 130 ARG A C 1
ATOM 1073 O O . ARG A 1 130 ? 1.180 -9.687 -9.062 1.00 88.38 130 ARG A O 1
ATOM 1080 N N . SER A 1 131 ? -0.493 -8.605 -8.015 1.00 89.62 131 SER A N 1
ATOM 1081 C CA . SER A 1 131 ? -1.160 -8.127 -9.227 1.00 89.62 131 SER A CA 1
ATOM 1082 C C . SER A 1 131 ? -0.289 -7.125 -9.983 1.00 89.62 131 SER A C 1
ATOM 1084 O O . SER A 1 131 ? -0.124 -7.268 -11.189 1.00 89.62 131 SER A O 1
ATOM 1086 N N . ALA A 1 132 ? 0.346 -6.172 -9.289 1.00 88.06 132 ALA A N 1
ATOM 1087 C CA . ALA A 1 132 ? 1.293 -5.229 -9.889 1.00 88.06 132 ALA A CA 1
ATOM 1088 C C . ALA A 1 132 ? 2.448 -5.959 -10.585 1.00 88.06 132 ALA A C 1
ATOM 1090 O O . ALA A 1 132 ? 2.768 -5.659 -11.732 1.00 88.06 132 ALA A O 1
ATOM 1091 N N . THR A 1 133 ? 3.029 -6.957 -9.912 1.00 88.94 133 THR A N 1
ATOM 1092 C CA . THR A 1 133 ? 4.102 -7.788 -10.476 1.00 88.94 133 THR A CA 1
ATOM 1093 C C . THR A 1 133 ? 3.631 -8.514 -11.736 1.00 88.94 133 THR A C 1
ATOM 1095 O O . THR A 1 133 ? 4.327 -8.503 -12.748 1.00 88.94 133 THR A O 1
ATOM 1098 N N . MET A 1 134 ? 2.432 -9.105 -11.709 1.00 91.56 134 MET A N 1
ATOM 1099 C CA . MET A 1 134 ? 1.861 -9.801 -12.863 1.00 91.56 134 MET A CA 1
ATOM 1100 C C . MET A 1 134 ? 1.592 -8.852 -14.039 1.00 91.56 134 MET A C 1
ATOM 1102 O O . MET A 1 134 ? 1.962 -9.174 -15.165 1.00 91.56 134 MET A O 1
ATOM 1106 N N . PHE A 1 135 ? 1.017 -7.671 -13.792 1.00 89.69 135 PHE A N 1
ATOM 1107 C CA . PHE A 1 135 ? 0.808 -6.662 -14.835 1.00 89.69 135 PHE A CA 1
ATOM 1108 C C . PHE A 1 135 ? 2.123 -6.192 -15.446 1.00 89.69 135 PHE A C 1
ATOM 1110 O O . PHE A 1 135 ? 2.233 -6.109 -16.665 1.00 89.69 135 PHE A O 1
ATOM 1117 N N . LEU A 1 136 ? 3.131 -5.932 -14.615 1.00 87.50 136 LEU A N 1
ATOM 1118 C CA . LEU A 1 136 ? 4.445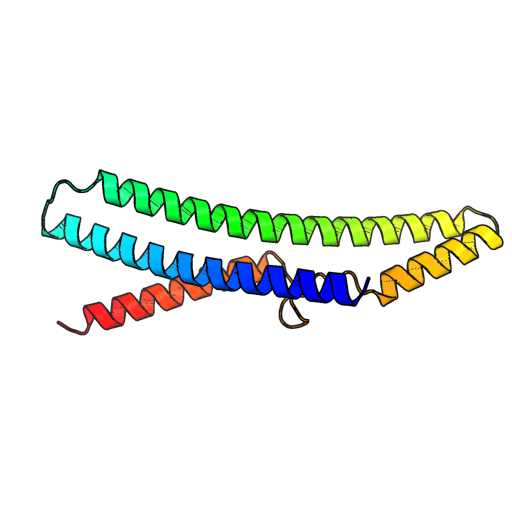 -5.516 -15.084 1.00 87.50 136 LEU A CA 1
ATOM 1119 C C . LEU A 1 136 ? 5.085 -6.590 -15.971 1.00 87.50 136 LEU A C 1
ATOM 1121 O O . LEU A 1 136 ? 5.573 -6.268 -17.050 1.00 87.50 136 LEU A O 1
ATOM 1125 N N . LEU A 1 137 ? 5.018 -7.864 -15.571 1.00 89.00 137 LEU A N 1
ATOM 1126 C CA . LEU A 1 137 ? 5.496 -8.976 -16.397 1.00 89.00 137 LEU A CA 1
ATOM 1127 C C . LEU A 1 137 ? 4.783 -9.035 -17.750 1.00 89.00 137 LEU A C 1
ATOM 1129 O O . LEU A 1 137 ? 5.454 -9.156 -18.771 1.00 89.00 137 LEU A O 1
ATOM 1133 N N . ILE A 1 138 ? 3.453 -8.907 -17.769 1.00 90.50 138 ILE A N 1
ATOM 1134 C CA . ILE A 1 138 ? 2.664 -8.907 -19.010 1.00 90.50 138 ILE A CA 1
ATOM 1135 C C . ILE A 1 138 ? 3.090 -7.750 -19.919 1.00 90.50 138 ILE A C 1
ATOM 1137 O O . ILE A 1 138 ? 3.342 -7.958 -21.102 1.00 90.50 138 ILE A O 1
ATOM 1141 N N . VAL A 1 139 ? 3.205 -6.537 -19.375 1.00 86.81 139 VAL A N 1
ATOM 1142 C CA . VAL A 1 139 ? 3.592 -5.351 -20.153 1.00 86.81 139 VAL A CA 1
ATOM 1143 C C . VAL A 1 139 ? 5.007 -5.500 -20.715 1.00 86.81 139 VAL A C 1
ATOM 1145 O O . VAL A 1 139 ? 5.241 -5.190 -21.882 1.00 86.81 139 VAL A O 1
ATOM 1148 N N . ILE A 1 140 ? 5.946 -6.017 -19.919 1.00 85.75 140 ILE A N 1
ATOM 1149 C CA . ILE A 1 140 ? 7.318 -6.276 -20.368 1.00 85.75 140 ILE A CA 1
ATOM 1150 C C . ILE A 1 140 ? 7.339 -7.333 -21.471 1.00 85.75 140 ILE A C 1
ATOM 1152 O O . ILE A 1 140 ? 8.011 -7.136 -22.480 1.00 85.75 140 ILE A O 1
ATOM 1156 N N . GLN A 1 141 ? 6.606 -8.435 -21.303 1.00 85.25 141 GLN A N 1
ATOM 1157 C CA . GLN A 1 141 ? 6.523 -9.497 -22.305 1.00 85.25 141 GLN A CA 1
ATOM 1158 C C . GLN A 1 141 ? 5.940 -8.979 -23.618 1.00 85.25 141 GLN A C 1
ATOM 1160 O O . GLN A 1 141 ? 6.518 -9.235 -24.670 1.00 85.25 141 GLN A O 1
ATOM 1165 N N . LEU A 1 142 ? 4.848 -8.212 -23.571 1.00 85.75 142 LEU A N 1
ATOM 1166 C CA . LEU A 1 142 ? 4.252 -7.615 -24.767 1.00 85.75 142 LEU A CA 1
ATOM 1167 C C . LEU A 1 142 ? 5.247 -6.705 -25.491 1.00 85.75 142 LEU A C 1
ATOM 1169 O O . LEU A 1 142 ? 5.412 -6.842 -26.696 1.00 85.75 142 LEU A O 1
ATOM 1173 N N . ASN A 1 143 ? 5.957 -5.848 -24.754 1.00 77.06 143 ASN A N 1
ATOM 1174 C CA . ASN A 1 143 ? 6.939 -4.937 -25.338 1.00 77.06 143 ASN A CA 1
ATOM 1175 C C . ASN A 1 143 ? 8.173 -5.676 -25.901 1.00 77.06 143 ASN A C 1
ATOM 1177 O O . ASN A 1 143 ? 8.696 -5.312 -26.951 1.00 77.06 143 ASN A O 1
ATOM 1181 N N . GLY A 1 144 ? 8.618 -6.744 -25.232 1.00 66.94 144 GLY A N 1
ATOM 1182 C CA . GLY A 1 144 ? 9.738 -7.580 -25.674 1.00 66.94 144 GLY A CA 1
ATOM 1183 C C . GLY A 1 144 ? 9.408 -8.538 -26.823 1.00 66.94 144 GLY A C 1
ATOM 1184 O O . GLY A 1 144 ? 10.327 -9.012 -27.479 1.00 66.94 144 GLY A O 1
ATOM 1185 N N . THR A 1 145 ? 8.126 -8.819 -27.082 1.00 55.72 145 THR A N 1
ATOM 1186 C CA . THR A 1 145 ? 7.679 -9.673 -28.204 1.00 55.72 145 THR A CA 1
ATOM 1187 C C . THR A 1 145 ? 7.476 -8.868 -29.497 1.00 55.72 145 THR A C 1
ATOM 1189 O O . THR A 1 145 ? 7.371 -9.445 -30.572 1.00 55.72 145 THR A O 1
ATOM 1192 N N . THR A 1 146 ? 7.448 -7.533 -29.423 1.00 49.19 146 THR A N 1
ATOM 1193 C CA . THR A 1 146 ? 7.374 -6.616 -30.579 1.00 49.19 146 THR A CA 1
ATOM 1194 C C . THR A 1 146 ? 8.726 -6.329 -31.257 1.00 49.19 146 THR A C 1
ATOM 1196 O O . THR A 1 146 ? 8.867 -5.296 -31.913 1.00 49.19 146 THR A O 1
ATOM 1199 N N . ILE A 1 147 ? 9.712 -7.222 -31.112 1.00 43.50 147 ILE A N 1
ATOM 1200 C CA . ILE A 1 147 ? 11.012 -7.162 -31.805 1.00 43.50 147 ILE A CA 1
ATOM 1201 C C . ILE A 1 147 ? 11.090 -8.281 -32.840 1.00 43.50 147 ILE A C 1
ATOM 1203 O O . ILE A 1 147 ? 10.793 -9.436 -32.461 1.00 43.50 147 ILE A O 1
#

Sequence (147 aa):
ARLLNKAFSLQVLIVLAFDFVLFVVNLYICYSKFVDERFKNSSSFKETVTLAFFSVQILLHMISIATVCFYTQKQANQSLELCFKIKEAYDVQIAYEINIFVLQIQHWNIQFTAMDLFKIDMTLLYSIIRSATMFLLIVIQLNGTTI

InterPro domains:
  IPR013604 7TM chemosensory receptor [PF08395] (2-141)

Radius of gyration: 22.77 Å; chains: 1; bounding box: 54×21×70 Å

pLDDT: mean 73.07, std 12.98, range [42.97, 91.56]

Organism: Protaetia brevitarsis (NCBI:txid348688)

Secondary structure (DSSP, 8-state):
-HHHHHHHHHHHHHHHHHHHHHHHHHHHHHHHHHHHHHHH--S-HHHHHHHHHHHHHHHHHHHHHHHHHHHHHHHHHHHHHHHHHHHTTS-HHHHHHHHHHHHHHHHT----EETTTEE-SHHHHHHHHHHHHHHHHHHHHHHHH--

Foldseek 3Di:
DLVVLLVVLQVLVVVLVVLLVVLLVLVLVLVVVVVCCVVPVDPCVVVSVVSVVVSVVSLVVLVVSLVVLVVQLVVLVVVLVVLVVVLVVDDPVSVVVSVVVSCVSVVSPSQSASNVPHRSHVVVVVVSVVVSVVVSVVVVVVVVVVD